Protein AF-A0AAJ6M432-F1 (afdb_monomer_lite)

Secondary structure (DSSP, 8-state):
-----------TT--GGGS--GGGGS--B--S-----GGGEEE-TT--EEE-B-TTSSBTTEETTTTEETTGGG--HHHHHS-TTSHHHHHHHH--

pLDDT: mean 90.23, std 10.64, range [44.78, 97.88]

Sequence (96 aa):
MHDIAVASDFDPTISCDRCAAKCCRLEVMLITDTGVPE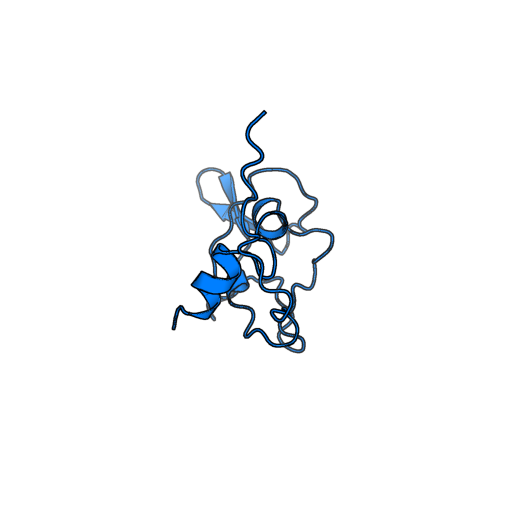RFIEVDEWGSETMSRLDDGWCAALDRRTMSCSIYLNRPLICREFDMGGPDCQEERLRP

Structure (mmCIF, N/CA/C/O backbone):
data_AF-A0AAJ6M432-F1
#
_entry.id   AF-A0AAJ6M432-F1
#
loop_
_atom_site.group_PDB
_atom_site.id
_atom_site.type_symbol
_atom_site.label_atom_id
_atom_site.label_alt_id
_atom_site.label_comp_id
_atom_site.label_asym_id
_atom_site.label_entity_id
_atom_site.label_seq_id
_atom_site.pdbx_PDB_ins_code
_atom_site.Cartn_x
_atom_site.Cartn_y
_atom_site.Cartn_z
_atom_site.occupancy
_atom_site.B_iso_or_equiv
_atom_site.auth_seq_id
_atom_site.auth_comp_id
_atom_site.auth_asym_id
_atom_site.auth_atom_id
_atom_site.pdbx_PDB_model_num
ATOM 1 N N . MET A 1 1 ? 36.280 13.585 -6.309 1.00 47.84 1 MET A N 1
ATOM 2 C CA . MET A 1 1 ? 35.357 13.295 -7.420 1.00 47.84 1 MET A CA 1
ATOM 3 C C . MET A 1 1 ? 35.538 11.830 -7.771 1.00 47.84 1 MET A C 1
ATOM 5 O O . MET A 1 1 ? 36.428 11.497 -8.534 1.00 47.84 1 MET A O 1
ATOM 9 N N . HIS A 1 2 ? 34.795 10.956 -7.098 1.00 44.78 2 HIS A N 1
ATOM 10 C CA . HIS A 1 2 ? 34.613 9.579 -7.540 1.00 44.78 2 HIS A CA 1
ATOM 11 C C . HIS A 1 2 ? 33.111 9.434 -7.736 1.00 44.78 2 HIS A C 1
ATOM 13 O O . HIS A 1 2 ? 32.366 9.395 -6.759 1.00 44.78 2 HIS A O 1
ATOM 19 N N . ASP A 1 3 ? 32.688 9.477 -8.995 1.00 56.12 3 ASP A N 1
ATOM 20 C CA . ASP A 1 3 ? 31.354 9.077 -9.416 1.00 56.12 3 ASP A CA 1
ATOM 21 C C . ASP A 1 3 ? 31.202 7.585 -9.113 1.00 56.12 3 ASP A C 1
ATOM 23 O O . ASP A 1 3 ? 31.714 6.726 -9.831 1.00 56.12 3 ASP A O 1
ATOM 27 N N . ILE A 1 4 ? 30.535 7.275 -8.003 1.00 61.44 4 ILE A N 1
ATOM 28 C CA . ILE A 1 4 ? 29.952 5.956 -7.799 1.00 61.44 4 ILE A CA 1
ATOM 29 C C . ILE A 1 4 ? 28.656 5.985 -8.601 1.00 61.44 4 ILE A C 1
ATOM 31 O O . ILE A 1 4 ? 27.667 6.574 -8.169 1.00 61.44 4 ILE A O 1
ATOM 35 N N . ALA A 1 5 ? 28.671 5.383 -9.788 1.00 61.31 5 ALA A N 1
ATOM 36 C CA . ALA A 1 5 ? 27.437 5.025 -10.463 1.00 61.31 5 ALA A CA 1
ATOM 37 C C . ALA A 1 5 ? 26.723 3.996 -9.575 1.00 61.31 5 ALA A C 1
ATOM 39 O O . ALA A 1 5 ? 27.069 2.815 -9.583 1.00 61.31 5 ALA A O 1
ATOM 40 N N . VAL A 1 6 ? 25.777 4.460 -8.757 1.00 60.84 6 VAL A N 1
ATOM 41 C CA . VAL A 1 6 ? 24.814 3.584 -8.092 1.00 60.84 6 VAL A CA 1
ATOM 42 C C . VAL A 1 6 ? 24.026 2.936 -9.221 1.00 60.84 6 VAL A C 1
ATOM 44 O O . VAL A 1 6 ? 23.284 3.616 -9.932 1.00 60.84 6 VAL A O 1
ATOM 47 N N . ALA A 1 7 ? 24.263 1.646 -9.457 1.00 63.12 7 ALA A N 1
ATOM 48 C CA . ALA A 1 7 ? 23.390 0.871 -10.317 1.00 63.12 7 ALA A CA 1
ATOM 49 C C . ALA A 1 7 ? 21.975 1.031 -9.757 1.00 63.12 7 ALA A C 1
ATOM 51 O O . ALA A 1 7 ? 21.742 0.840 -8.567 1.00 63.12 7 ALA A O 1
ATOM 52 N N . SER A 1 8 ? 21.059 1.500 -10.596 1.00 69.31 8 SER A N 1
ATOM 53 C CA . SER A 1 8 ? 19.675 1.677 -10.194 1.00 69.31 8 SER A CA 1
ATOM 54 C C . SER A 1 8 ? 19.080 0.289 -9.981 1.00 69.31 8 SER A C 1
ATOM 56 O O . SER A 1 8 ? 18.763 -0.379 -10.961 1.00 69.31 8 SER A O 1
ATOM 58 N N . ASP A 1 9 ? 18.896 -0.126 -8.726 1.00 86.19 9 ASP A N 1
ATOM 59 C CA . ASP A 1 9 ? 18.202 -1.367 -8.329 1.00 86.19 9 ASP A CA 1
ATOM 60 C C . ASP A 1 9 ? 16.679 -1.290 -8.587 1.00 86.19 9 ASP A C 1
ATOM 62 O O . ASP A 1 9 ? 15.864 -1.876 -7.881 1.00 86.19 9 ASP A O 1
ATOM 66 N N . PHE A 1 10 ? 16.284 -0.527 -9.605 1.00 92.56 10 PHE A N 1
ATOM 67 C CA . PHE A 1 10 ? 14.915 -0.299 -10.035 1.00 92.56 10 PHE A CA 1
ATOM 68 C C . PHE A 1 10 ? 14.636 -1.138 -11.280 1.00 92.56 10 PHE A C 1
ATOM 70 O O . PHE A 1 10 ? 15.344 -1.021 -12.284 1.00 92.56 10 PHE A O 1
ATOM 77 N N . ASP A 1 11 ? 13.572 -1.933 -11.240 1.00 93.19 11 ASP A N 1
ATOM 78 C CA . ASP A 1 11 ? 13.082 -2.694 -12.383 1.00 93.19 11 ASP A CA 1
ATOM 79 C C . ASP A 1 11 ? 11.893 -1.965 -13.048 1.00 93.19 11 ASP A C 1
ATOM 81 O O . ASP A 1 11 ? 10.772 -2.009 -12.527 1.00 93.19 11 ASP A O 1
ATOM 85 N N . PRO A 1 12 ? 12.084 -1.335 -14.228 1.00 92.81 12 PRO A N 1
ATOM 86 C CA . PRO A 1 12 ? 11.021 -0.620 -14.942 1.00 92.81 12 PRO A CA 1
ATOM 87 C C . PRO A 1 12 ? 9.929 -1.542 -15.500 1.00 92.81 12 PRO A C 1
ATOM 89 O O . PRO A 1 12 ? 8.900 -1.060 -15.977 1.00 92.81 12 PRO A O 1
ATOM 92 N N . THR A 1 13 ? 10.143 -2.859 -15.517 1.00 92.62 13 THR A N 1
ATOM 93 C CA . THR A 1 13 ? 9.156 -3.820 -16.025 1.00 92.62 13 THR A CA 1
ATOM 94 C C . THR A 1 13 ? 8.068 -4.129 -14.997 1.00 92.62 13 THR A C 1
ATOM 96 O O . THR A 1 13 ? 6.983 -4.607 -15.364 1.00 92.62 13 THR A O 1
ATOM 99 N N . ILE A 1 14 ? 8.323 -3.804 -13.725 1.00 92.12 14 ILE A N 1
ATOM 100 C CA . ILE A 1 14 ? 7.386 -3.965 -12.622 1.00 92.12 14 ILE A CA 1
ATOM 101 C C . ILE A 1 14 ? 6.312 -2.881 -12.678 1.00 92.12 14 ILE A C 1
ATOM 103 O O . ILE A 1 14 ? 6.583 -1.687 -12.686 1.00 92.12 14 ILE A O 1
ATOM 107 N N . SER A 1 15 ? 5.057 -3.326 -12.643 1.00 89.06 15 SER A N 1
ATOM 108 C CA . SER A 1 15 ? 3.898 -2.456 -12.489 1.00 89.06 15 SER A CA 1
ATOM 109 C C . SER A 1 15 ? 2.900 -3.054 -11.497 1.00 89.06 15 SER A C 1
ATOM 111 O O . SER A 1 15 ? 2.820 -4.281 -11.310 1.00 89.06 15 SER A O 1
ATOM 113 N N . CYS A 1 16 ? 2.162 -2.180 -10.810 1.00 86.19 16 CYS A N 1
ATOM 114 C CA . CYS A 1 16 ? 1.070 -2.576 -9.921 1.00 86.19 16 CYS A CA 1
ATOM 115 C C . CYS A 1 16 ? -0.109 -3.196 -10.683 1.00 86.19 16 CYS A C 1
ATOM 117 O O . CYS A 1 16 ? -0.780 -4.049 -10.116 1.00 86.19 16 CYS A O 1
ATOM 119 N N . ASP A 1 17 ? -0.299 -2.866 -11.965 1.00 84.94 17 ASP A N 1
ATOM 120 C CA . ASP A 1 17 ? -1.373 -3.419 -12.814 1.00 84.94 17 ASP A CA 1
ATOM 121 C C . ASP A 1 17 ? -1.327 -4.950 -12.980 1.00 84.94 17 ASP A C 1
ATOM 123 O O . ASP A 1 17 ? -2.338 -5.593 -13.256 1.00 84.94 17 ASP A O 1
ATOM 127 N N . ARG A 1 18 ? -0.142 -5.536 -12.802 1.00 86.38 18 ARG A N 1
ATOM 128 C CA . ARG A 1 18 ? 0.161 -6.968 -12.918 1.00 86.38 18 ARG A CA 1
ATOM 129 C C . ARG A 1 18 ? 0.674 -7.541 -11.597 1.00 86.38 18 ARG A C 1
ATOM 131 O O . ARG A 1 18 ? 1.293 -8.602 -11.569 1.00 86.38 18 ARG A O 1
ATOM 138 N N . CYS A 1 19 ? 0.487 -6.817 -10.496 1.00 87.75 19 CYS A N 1
ATOM 139 C CA . CYS A 1 19 ? 0.815 -7.277 -9.156 1.00 87.75 19 CYS A CA 1
ATOM 140 C C . CYS A 1 19 ? -0.431 -7.875 -8.510 1.00 87.75 19 CYS A C 1
ATOM 142 O O . CYS A 1 19 ? -1.503 -7.282 -8.569 1.00 87.75 19 CYS A O 1
ATOM 144 N N . ALA A 1 20 ? -0.286 -8.973 -7.774 1.00 90.50 20 ALA A N 1
ATOM 145 C CA . ALA A 1 20 ? -1.284 -9.364 -6.781 1.00 90.50 20 ALA A CA 1
ATOM 146 C C . ALA A 1 20 ? -1.160 -8.458 -5.539 1.00 90.50 20 ALA A C 1
ATOM 148 O O . ALA A 1 20 ? -0.950 -8.958 -4.442 1.00 90.50 20 ALA A O 1
ATOM 149 N N . ALA A 1 21 ? -1.158 -7.133 -5.749 1.00 93.56 21 ALA A N 1
ATOM 150 C CA . ALA A 1 21 ? -1.045 -6.037 -4.784 1.00 93.56 21 ALA A CA 1
ATOM 151 C C . ALA A 1 21 ? -0.202 -6.317 -3.512 1.00 93.56 21 ALA A C 1
ATOM 153 O O . ALA A 1 21 ? -0.567 -5.908 -2.416 1.00 93.56 21 ALA A O 1
ATOM 154 N N . LYS A 1 22 ? 0.959 -6.973 -3.649 1.00 94.06 22 LYS A N 1
ATOM 155 C CA . LYS A 1 22 ? 1.763 -7.506 -2.532 1.00 94.06 22 LYS A CA 1
ATOM 156 C C . LYS A 1 22 ? 1.998 -6.502 -1.390 1.00 94.06 22 LYS A C 1
ATOM 158 O O . LYS A 1 22 ? 1.748 -6.841 -0.242 1.00 94.06 22 LYS A O 1
ATOM 163 N N . CYS A 1 23 ? 2.328 -5.240 -1.684 1.00 93.31 23 CYS A N 1
ATOM 164 C CA . CYS A 1 23 ? 2.510 -4.208 -0.652 1.00 93.31 23 CYS A CA 1
ATOM 165 C C . CYS A 1 23 ? 1.238 -3.893 0.163 1.00 93.31 23 CYS A C 1
ATOM 167 O O . CYS A 1 23 ? 1.330 -3.516 1.323 1.00 93.31 23 CYS A O 1
ATOM 169 N N . CYS A 1 24 ? 0.038 -4.099 -0.392 1.00 94.75 24 CYS A N 1
ATOM 170 C CA . CYS A 1 24 ? -1.229 -3.932 0.327 1.00 94.75 24 CYS A CA 1
ATOM 171 C C . CYS A 1 24 ? -1.494 -5.057 1.341 1.00 94.75 24 CYS A C 1
ATOM 173 O O . CYS A 1 24 ? -2.532 -5.034 1.995 1.00 94.75 24 CYS A O 1
ATOM 175 N N . ARG A 1 25 ? -0.607 -6.049 1.463 1.00 94.94 25 ARG A N 1
ATOM 176 C CA . ARG A 1 25 ? -0.621 -7.054 2.538 1.00 94.94 25 ARG A CA 1
ATOM 177 C C . ARG A 1 25 ? 0.147 -6.607 3.778 1.00 94.94 25 ARG A C 1
ATOM 179 O O . ARG A 1 25 ? -0.006 -7.219 4.831 1.00 94.94 25 ARG A O 1
ATOM 186 N N . LEU A 1 26 ? 0.993 -5.593 3.634 1.00 95.62 26 LEU A N 1
ATOM 187 C CA . LEU A 1 26 ? 1.860 -5.125 4.700 1.00 95.62 26 LEU A CA 1
ATOM 188 C C . LEU A 1 26 ? 1.066 -4.294 5.703 1.00 95.62 26 LEU A C 1
ATOM 190 O O . LEU A 1 26 ? 0.115 -3.593 5.352 1.00 95.62 26 LEU A O 1
ATOM 194 N N . GLU A 1 27 ? 1.475 -4.381 6.961 1.00 95.56 27 GLU A N 1
ATOM 195 C CA . GLU A 1 27 ? 1.060 -3.428 7.977 1.00 95.56 27 GLU A CA 1
ATOM 196 C C . GLU A 1 27 ? 1.772 -2.096 7.731 1.00 95.56 27 GLU A C 1
ATOM 198 O O . GLU A 1 27 ? 2.973 -2.061 7.457 1.00 95.56 27 GLU A O 1
ATOM 203 N N . VAL A 1 28 ? 1.017 -0.999 7.776 1.00 96.56 28 VAL A N 1
ATOM 204 C CA . VAL A 1 28 ? 1.519 0.331 7.428 1.00 96.56 28 VAL A CA 1
ATOM 205 C C . VAL A 1 28 ? 1.123 1.308 8.518 1.00 96.56 28 VAL A C 1
ATOM 207 O O . VAL A 1 28 ? -0.060 1.590 8.693 1.00 96.56 28 VAL A O 1
ATOM 210 N N . MET A 1 29 ? 2.117 1.854 9.211 1.00 96.19 29 MET A N 1
ATOM 211 C CA . MET A 1 29 ? 1.918 2.913 10.197 1.00 96.19 29 MET A CA 1
ATOM 212 C C . MET A 1 29 ? 1.663 4.264 9.521 1.00 96.19 29 MET A C 1
ATOM 214 O O . MET A 1 29 ? 2.281 4.605 8.506 1.00 96.19 29 MET A O 1
ATOM 218 N N . LEU A 1 30 ? 0.784 5.066 10.113 1.00 96.12 30 LEU A N 1
ATOM 219 C CA . LEU A 1 30 ? 0.522 6.440 9.698 1.00 96.12 30 LEU A CA 1
ATOM 220 C C . LEU A 1 30 ? 1.382 7.386 10.538 1.00 96.12 30 LEU A C 1
ATOM 222 O O . LEU A 1 30 ? 0.993 7.864 11.593 1.00 96.12 30 LEU A O 1
ATOM 226 N N . ILE A 1 31 ? 2.603 7.628 10.065 1.00 92.50 31 ILE A N 1
ATOM 227 C CA . ILE A 1 31 ? 3.607 8.420 10.799 1.00 92.50 31 ILE A CA 1
ATOM 228 C C . ILE A 1 31 ? 3.491 9.937 10.581 1.00 92.50 31 ILE A C 1
ATOM 230 O O . ILE A 1 31 ? 4.157 10.717 11.256 1.00 92.50 31 ILE A O 1
ATOM 234 N N . THR A 1 32 ? 2.688 10.366 9.605 1.00 87.38 32 THR A N 1
ATOM 235 C CA . THR A 1 32 ? 2.437 11.777 9.274 1.00 87.38 32 THR A CA 1
ATOM 236 C C . THR A 1 32 ? 1.009 11.944 8.765 1.00 87.38 32 THR A C 1
ATOM 238 O O . THR A 1 32 ? 0.437 11.001 8.210 1.00 87.38 32 THR A O 1
ATOM 241 N N . ASP A 1 33 ? 0.456 13.153 8.886 1.00 81.50 33 ASP A N 1
ATOM 242 C CA . ASP A 1 33 ? -0.800 13.479 8.214 1.00 81.50 33 ASP A CA 1
ATOM 243 C C . ASP A 1 33 ? -0.557 13.593 6.705 1.00 81.50 33 ASP A C 1
ATOM 245 O O . ASP A 1 33 ? 0.201 14.430 6.208 1.00 81.50 33 ASP A O 1
ATOM 249 N N . THR A 1 34 ? -1.183 12.682 5.973 1.00 78.50 34 THR A N 1
ATOM 250 C CA . THR A 1 34 ? -1.071 12.560 4.518 1.00 78.50 34 THR A CA 1
ATOM 251 C C . THR A 1 34 ? -2.423 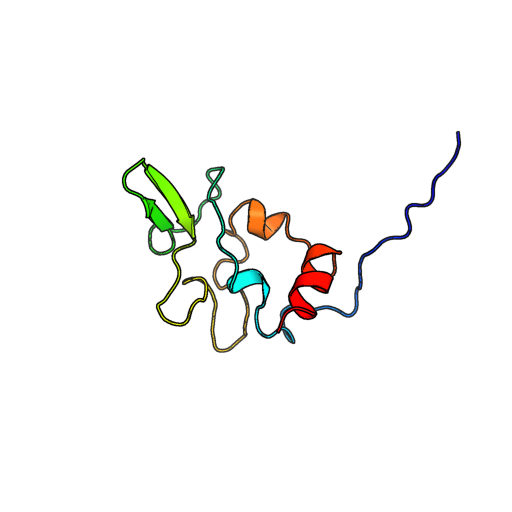12.701 3.825 1.00 78.50 34 THR A C 1
ATOM 253 O O . THR A 1 34 ? -2.496 12.595 2.600 1.00 78.50 34 THR A O 1
ATOM 256 N N . GLY A 1 35 ? -3.492 12.957 4.588 1.00 88.00 35 GLY A N 1
ATOM 257 C CA . GLY A 1 35 ? -4.858 13.001 4.076 1.00 88.00 35 GLY A CA 1
ATOM 258 C C . GLY A 1 35 ? -5.456 11.625 3.765 1.00 88.00 35 GLY A C 1
ATOM 259 O O . GLY A 1 35 ? -6.333 11.534 2.897 1.00 88.00 35 GLY A O 1
ATOM 260 N N . VAL A 1 36 ? -4.990 10.558 4.429 1.00 96.31 36 VAL A N 1
ATOM 261 C CA . VAL A 1 36 ? -5.654 9.244 4.396 1.00 96.31 36 VAL A CA 1
ATOM 262 C C . VAL A 1 36 ? -7.072 9.412 4.958 1.00 96.31 36 VAL A C 1
ATOM 264 O O . VAL A 1 36 ? -7.231 9.940 6.054 1.00 96.31 36 VAL A O 1
ATOM 267 N N . PRO A 1 37 ? -8.129 8.994 4.238 1.00 95.56 37 PRO A N 1
ATOM 268 C CA . PRO A 1 37 ? -9.486 9.084 4.767 1.00 95.56 37 PRO A CA 1
ATOM 269 C C . PRO A 1 37 ? -9.675 8.238 6.033 1.00 95.56 37 PRO A C 1
ATOM 271 O O . PRO A 1 37 ? -9.350 7.054 6.009 1.00 95.56 37 PRO A O 1
ATOM 274 N N . GLU A 1 38 ? -10.308 8.802 7.068 1.00 95.00 38 GLU A N 1
ATOM 275 C CA . GLU A 1 38 ? -10.510 8.170 8.392 1.00 95.00 38 GLU A CA 1
ATOM 276 C C . GLU A 1 38 ? -11.061 6.738 8.329 1.00 95.00 38 GLU A C 1
ATOM 278 O O . GLU A 1 38 ? -10.635 5.869 9.075 1.00 95.00 38 GLU A O 1
ATOM 283 N N . ARG A 1 39 ? -11.954 6.443 7.374 1.00 95.81 39 ARG A N 1
ATOM 284 C CA . ARG A 1 39 ? -12.515 5.090 7.170 1.00 95.81 39 ARG A CA 1
ATOM 285 C C . ARG A 1 39 ? -11.481 4.004 6.828 1.00 95.81 39 ARG A C 1
ATOM 287 O O . ARG A 1 39 ? -11.842 2.835 6.764 1.00 95.81 39 ARG A O 1
ATOM 294 N N . PHE A 1 40 ? -10.254 4.389 6.485 1.00 97.62 40 PHE A N 1
ATOM 295 C CA . PHE A 1 40 ? -9.144 3.486 6.187 1.00 97.62 40 PHE A CA 1
ATOM 296 C C . PHE A 1 40 ? -8.091 3.465 7.298 1.00 97.62 40 PHE A C 1
ATOM 298 O O . PHE A 1 40 ? -7.040 2.856 7.103 1.00 97.62 40 PHE A O 1
ATOM 305 N N . ILE A 1 41 ? -8.358 4.120 8.426 1.00 96.88 41 ILE A N 1
ATOM 306 C CA . ILE A 1 41 ? -7.454 4.226 9.566 1.00 96.88 41 ILE A CA 1
ATOM 307 C C . ILE A 1 41 ? -7.963 3.321 10.684 1.00 96.88 41 ILE A C 1
ATOM 309 O O . ILE A 1 41 ? -9.154 3.301 10.994 1.00 96.88 41 ILE A O 1
ATOM 313 N N . GLU A 1 42 ? -7.049 2.569 11.276 1.00 97.06 42 GLU A N 1
ATOM 314 C CA . GLU A 1 42 ? -7.261 1.823 12.509 1.00 97.06 42 GLU A CA 1
ATOM 315 C C . GLU A 1 42 ? -6.398 2.441 13.609 1.00 97.06 42 GLU A C 1
ATOM 317 O O . GLU A 1 42 ? -5.237 2.774 13.368 1.00 97.06 42 GLU A O 1
ATOM 322 N N . VAL A 1 43 ? -6.985 2.627 14.793 1.00 96.56 43 VAL A N 1
ATOM 323 C CA . VAL A 1 43 ? -6.328 3.251 15.946 1.00 96.56 43 VAL A CA 1
ATOM 324 C C . VAL A 1 43 ? -6.295 2.248 17.090 1.00 96.56 43 VAL A C 1
ATOM 326 O O . VAL A 1 43 ? -7.340 1.712 17.465 1.00 96.56 43 VAL A O 1
ATOM 329 N N . ASP A 1 44 ? -5.107 1.988 17.629 1.00 95.38 44 ASP A N 1
ATOM 330 C CA . ASP A 1 44 ? -4.938 1.088 18.770 1.00 95.38 44 ASP A CA 1
ATOM 331 C C . ASP A 1 44 ? -5.287 1.757 20.118 1.00 95.38 44 ASP A C 1
ATOM 333 O O . ASP A 1 44 ? -5.652 2.933 20.195 1.00 95.38 44 ASP A O 1
ATOM 337 N N . GLU A 1 45 ? -5.177 1.002 21.215 1.00 97.31 45 GLU A N 1
ATOM 338 C CA . GLU A 1 45 ? -5.478 1.498 22.567 1.00 97.31 45 GLU A CA 1
ATOM 339 C C . GLU A 1 45 ? -4.530 2.608 23.058 1.00 97.31 45 GLU A C 1
ATOM 341 O O . GLU A 1 45 ? -4.855 3.328 24.006 1.00 97.31 45 GLU A O 1
ATOM 346 N N . TRP A 1 46 ? -3.371 2.764 22.415 1.00 96.00 46 TRP A N 1
ATOM 347 C CA . TRP A 1 46 ? -2.368 3.782 22.723 1.00 96.00 46 TRP A CA 1
ATOM 348 C C . TRP A 1 46 ? -2.453 4.997 21.790 1.00 96.00 46 TRP A C 1
ATOM 350 O O . TRP A 1 46 ? -1.707 5.960 21.980 1.00 96.00 46 TRP A O 1
ATOM 360 N N . GLY A 1 47 ? -3.380 4.989 20.828 1.00 94.38 47 GLY A N 1
ATOM 361 C CA . GLY A 1 47 ? -3.566 6.063 19.857 1.00 94.38 47 GLY A CA 1
ATOM 362 C C . GLY A 1 47 ? -2.655 5.967 18.633 1.00 94.38 47 GLY A C 1
ATOM 363 O O . GLY A 1 47 ? -2.559 6.946 17.894 1.00 94.38 47 GLY A O 1
ATOM 364 N N . SER A 1 48 ? -1.973 4.840 18.408 1.00 95.06 48 SER A N 1
ATOM 365 C CA . SER A 1 48 ? -1.174 4.642 17.194 1.00 95.06 48 SER A CA 1
ATOM 366 C C . SER A 1 48 ? -2.092 4.377 16.009 1.00 95.06 48 SER A C 1
ATOM 368 O O . SER A 1 48 ? -2.981 3.529 16.079 1.00 95.06 48 SER A O 1
ATOM 370 N N . GLU A 1 49 ? -1.848 5.076 14.905 1.00 97.44 49 GLU A N 1
ATOM 371 C CA . GLU A 1 49 ? -2.643 4.953 13.689 1.00 97.44 49 GLU A CA 1
ATOM 372 C C . GLU A 1 49 ? -1.955 4.057 12.651 1.00 97.44 49 GLU A C 1
ATOM 374 O O . GLU A 1 49 ? -0.766 4.204 12.343 1.00 97.44 49 GLU A O 1
ATOM 379 N N . THR A 1 50 ? -2.722 3.149 12.054 1.00 97.19 50 THR A N 1
ATOM 380 C CA . THR A 1 50 ? -2.281 2.269 10.966 1.00 97.19 50 THR A CA 1
ATOM 381 C C . THR A 1 50 ? -3.304 2.244 9.834 1.00 97.19 50 THR A C 1
ATOM 383 O O . THR A 1 50 ? -4.465 2.622 10.000 1.00 97.19 50 THR A O 1
ATOM 386 N N . MET A 1 51 ? -2.888 1.805 8.645 1.00 97.88 51 MET A N 1
ATOM 387 C CA . MET A 1 51 ? -3.841 1.454 7.594 1.00 97.88 51 MET A CA 1
ATOM 388 C C . MET A 1 51 ? -4.670 0.248 8.039 1.00 97.88 51 MET A C 1
ATOM 390 O O . MET A 1 51 ? -4.124 -0.842 8.218 1.00 97.88 51 MET A O 1
ATOM 394 N N . SER A 1 52 ? -5.989 0.421 8.106 1.00 97.69 52 SER A N 1
ATOM 395 C CA . SER A 1 52 ? -6.925 -0.653 8.431 1.00 97.69 52 SER A CA 1
ATOM 396 C C . SER A 1 52 ? -6.791 -1.822 7.452 1.00 97.69 52 SER A C 1
ATOM 398 O O . SER A 1 52 ? -6.672 -1.639 6.227 1.00 97.69 52 SER A O 1
ATOM 400 N N . ARG A 1 53 ? -6.833 -3.041 7.995 1.00 97.12 53 ARG A N 1
ATOM 401 C CA . ARG A 1 53 ? -6.808 -4.294 7.237 1.00 97.12 53 ARG A CA 1
ATOM 402 C C . ARG A 1 53 ? -8.131 -5.034 7.376 1.00 97.12 53 ARG A C 1
ATOM 404 O O . ARG A 1 53 ? -8.703 -5.126 8.451 1.00 97.12 53 ARG A O 1
ATOM 411 N N . LEU A 1 54 ? -8.594 -5.589 6.262 1.00 96.44 54 LEU A N 1
ATOM 412 C CA . LEU A 1 54 ? -9.763 -6.462 6.232 1.00 96.44 54 LEU A CA 1
ATOM 413 C C . LEU A 1 54 ? -9.390 -7.874 6.704 1.00 96.44 54 LEU A C 1
ATOM 415 O O . LEU A 1 54 ? -8.216 -8.253 6.685 1.00 96.44 54 LEU A O 1
ATOM 419 N N . ASP A 1 55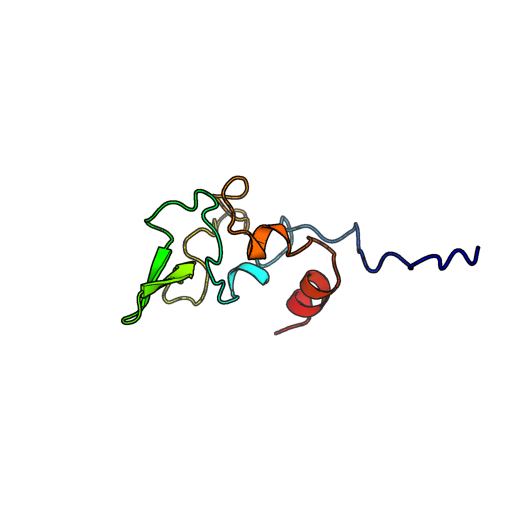 ? -10.402 -8.678 7.034 1.00 96.56 55 ASP A N 1
ATOM 420 C CA . ASP A 1 55 ? -10.249 -10.062 7.517 1.00 96.56 55 ASP A CA 1
ATOM 421 C C . ASP A 1 55 ? -9.460 -10.966 6.560 1.00 96.56 55 ASP A C 1
ATOM 423 O O . ASP A 1 55 ? -8.833 -11.942 6.969 1.00 96.56 55 ASP A O 1
ATOM 427 N N . ASP A 1 56 ? -9.464 -10.638 5.267 1.00 94.69 56 ASP A N 1
ATOM 428 C CA . ASP A 1 56 ? -8.709 -11.369 4.255 1.00 94.69 56 ASP A CA 1
ATOM 429 C C . ASP A 1 56 ? -7.218 -11.003 4.231 1.00 94.69 56 ASP A C 1
ATOM 431 O O . ASP A 1 56 ? -6.472 -11.580 3.439 1.00 94.69 56 ASP A O 1
ATOM 435 N N . GLY A 1 57 ? -6.770 -10.088 5.097 1.00 94.62 57 GLY A N 1
ATOM 436 C CA . GLY A 1 57 ? -5.377 -9.707 5.315 1.00 94.62 57 GLY A CA 1
ATOM 437 C C . GLY A 1 57 ? -4.858 -8.624 4.373 1.00 94.62 57 GLY A C 1
ATOM 438 O O . GLY A 1 57 ? -3.649 -8.504 4.203 1.00 94.62 57 GLY A O 1
ATOM 439 N N . TRP A 1 58 ? -5.732 -7.877 3.711 1.00 96.94 58 TRP A N 1
ATOM 440 C CA . TRP A 1 58 ? -5.344 -6.779 2.827 1.00 96.94 58 TRP A CA 1
ATOM 441 C C . TRP A 1 58 ? -5.767 -5.429 3.391 1.00 96.94 58 TRP A C 1
ATOM 443 O O . TRP A 1 58 ? -6.806 -5.310 4.036 1.00 96.94 58 TRP A O 1
ATOM 453 N N . CYS A 1 59 ? -5.017 -4.392 3.040 1.00 97.50 59 CYS A N 1
ATOM 454 C CA . CYS A 1 59 ? -5.375 -3.000 3.253 1.00 97.50 59 CYS A CA 1
ATOM 455 C C . CYS A 1 59 ? -6.792 -2.706 2.725 1.00 97.50 59 CYS A C 1
ATOM 457 O O . CYS A 1 59 ? -7.135 -3.047 1.584 1.00 97.50 59 CYS A O 1
ATOM 459 N N . ALA A 1 60 ? -7.597 -2.023 3.539 1.00 97.81 60 ALA A N 1
ATOM 460 C CA . ALA A 1 60 ? -8.981 -1.664 3.234 1.00 97.81 60 ALA A CA 1
ATOM 461 C C . ALA A 1 60 ? -9.124 -0.747 2.005 1.00 97.81 60 ALA A C 1
ATOM 463 O O . ALA A 1 60 ? -10.182 -0.703 1.381 1.00 97.81 60 ALA A O 1
ATOM 464 N N . ALA A 1 61 ? -8.056 -0.043 1.616 1.00 97.38 61 ALA A N 1
ATOM 465 C CA . ALA A 1 61 ? -8.058 0.849 0.460 1.00 97.38 61 ALA A CA 1
ATOM 466 C C . ALA A 1 61 ? -7.716 0.159 -0.878 1.00 97.38 61 ALA A C 1
ATOM 468 O O . ALA A 1 61 ? -7.680 0.828 -1.917 1.00 97.38 61 ALA A O 1
ATOM 469 N N . LEU A 1 62 ? -7.439 -1.149 -0.895 1.00 96.69 62 LEU A N 1
ATOM 470 C CA . LEU A 1 62 ? -7.147 -1.879 -2.130 1.00 96.69 62 LEU A CA 1
ATOM 471 C C . LEU A 1 62 ? -8.417 -2.123 -2.961 1.00 96.69 62 LEU A C 1
ATOM 473 O O . LEU A 1 62 ? -9.335 -2.813 -2.516 1.00 96.69 62 LEU A O 1
ATOM 477 N N . ASP A 1 63 ? -8.419 -1.665 -4.214 1.00 94.75 63 ASP A N 1
ATOM 478 C CA . ASP A 1 63 ? -9.426 -2.059 -5.199 1.00 94.75 63 ASP A CA 1
ATOM 479 C C . ASP A 1 63 ? -9.140 -3.478 -5.717 1.00 94.75 63 ASP A C 1
ATOM 481 O O . ASP A 1 63 ? -8.159 -3.729 -6.418 1.00 94.75 63 ASP A O 1
ATOM 485 N N . ARG A 1 64 ? -10.034 -4.419 -5.391 1.00 92.19 64 ARG A N 1
ATOM 486 C CA . ARG A 1 64 ? -9.933 -5.839 -5.771 1.00 92.19 64 ARG A CA 1
ATOM 487 C C . ARG A 1 64 ? -10.107 -6.099 -7.267 1.00 92.19 64 ARG A C 1
ATOM 489 O O . ARG A 1 64 ? -9.756 -7.180 -7.729 1.00 92.19 64 ARG A O 1
ATOM 496 N N . ARG A 1 65 ? -10.657 -5.153 -8.032 1.00 92.00 65 ARG A N 1
ATOM 497 C CA . ARG A 1 65 ? -10.842 -5.313 -9.483 1.00 92.00 65 ARG A CA 1
ATOM 498 C C . ARG A 1 65 ? -9.562 -5.012 -10.246 1.00 92.00 65 ARG A C 1
ATOM 500 O O . ARG A 1 65 ? -9.263 -5.691 -11.220 1.00 92.00 65 ARG A O 1
ATOM 507 N N . THR A 1 66 ? -8.841 -3.984 -9.813 1.00 91.19 66 THR A N 1
ATOM 508 C CA . THR A 1 66 ? -7.632 -3.479 -10.479 1.00 91.19 66 THR A CA 1
ATOM 509 C C . THR A 1 66 ? -6.343 -3.887 -9.772 1.00 91.19 66 THR A C 1
ATOM 511 O O . THR A 1 66 ? -5.260 -3.638 -10.295 1.00 91.19 66 THR A O 1
ATOM 514 N N . MET A 1 67 ? -6.447 -4.479 -8.578 1.00 92.25 67 MET A N 1
ATOM 515 C CA . MET A 1 67 ? -5.323 -4.766 -7.684 1.00 92.25 67 MET A CA 1
ATOM 516 C C . MET A 1 67 ? -4.425 -3.537 -7.466 1.00 92.25 67 MET A C 1
ATOM 518 O O . MET A 1 67 ? -3.202 -3.630 -7.395 1.00 92.25 67 MET A O 1
ATOM 522 N N . SER A 1 68 ? -5.044 -2.360 -7.375 1.00 90.44 68 SER A N 1
ATOM 523 C CA . SER A 1 68 ? -4.368 -1.075 -7.204 1.00 90.44 68 SER A CA 1
ATOM 524 C C . SER A 1 68 ? -4.965 -0.300 -6.031 1.00 90.44 68 SER A C 1
ATOM 526 O O . SER A 1 68 ? -6.125 -0.479 -5.657 1.00 90.44 68 SER A O 1
ATOM 528 N N . CYS A 1 69 ? -4.167 0.570 -5.413 1.00 92.31 69 CYS A N 1
ATOM 529 C CA . CYS A 1 69 ? -4.640 1.389 -4.301 1.00 92.31 69 CYS A CA 1
ATOM 530 C C . CYS A 1 69 ? -5.684 2.407 -4.793 1.00 92.31 69 CYS A C 1
ATOM 532 O O . C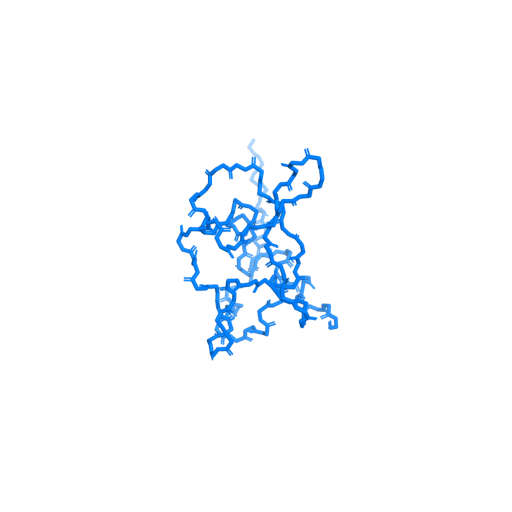YS A 1 69 ? -5.377 3.247 -5.639 1.00 92.31 69 CYS A O 1
ATOM 534 N N . SER A 1 70 ? -6.898 2.370 -4.236 1.00 94.44 70 SER A N 1
ATOM 535 C CA . SER A 1 70 ? -7.988 3.292 -4.603 1.00 94.44 70 SER A CA 1
ATOM 536 C C . SER A 1 70 ? -7.761 4.732 -4.125 1.00 94.44 70 SER A C 1
ATOM 538 O O . SER A 1 70 ? -8.407 5.655 -4.615 1.00 94.44 70 SER A O 1
ATOM 540 N N . ILE A 1 71 ? -6.818 4.933 -3.199 1.00 94.56 71 ILE A N 1
ATOM 541 C CA . ILE A 1 71 ? -6.423 6.240 -2.657 1.00 94.56 71 ILE A CA 1
ATOM 542 C C . ILE A 1 71 ? -5.010 6.640 -3.089 1.00 94.56 71 ILE A C 1
ATOM 544 O O . ILE A 1 71 ? -4.294 7.271 -2.326 1.00 94.56 71 ILE A O 1
ATOM 548 N N . TYR A 1 72 ? -4.576 6.274 -4.300 1.00 89.25 72 TYR A N 1
ATOM 549 C CA . TYR A 1 72 ? -3.178 6.413 -4.741 1.00 89.25 72 TYR A CA 1
ATOM 550 C C . TYR A 1 72 ? -2.550 7.803 -4.484 1.00 89.25 72 TYR A C 1
ATOM 552 O O . TYR A 1 72 ? -1.376 7.883 -4.113 1.00 89.25 72 TYR A O 1
ATOM 560 N N . LEU A 1 73 ? -3.334 8.877 -4.646 1.00 89.19 73 LEU A N 1
ATOM 561 C CA . LEU A 1 73 ? -2.918 10.270 -4.412 1.00 89.19 73 LEU A CA 1
ATOM 562 C C . LEU A 1 73 ? -2.849 10.656 -2.923 1.00 89.19 73 LEU A C 1
ATOM 564 O O . LEU A 1 73 ? -2.083 11.541 -2.561 1.00 89.19 73 LEU A O 1
ATOM 568 N N . ASN A 1 74 ? -3.598 9.957 -2.073 1.00 93.75 74 ASN A N 1
ATOM 569 C CA . ASN A 1 74 ? -3.704 10.169 -0.627 1.00 93.75 74 ASN A CA 1
ATOM 570 C C . ASN A 1 74 ? -3.062 9.009 0.152 1.00 93.75 74 ASN A C 1
ATOM 572 O O . ASN A 1 74 ? -3.467 8.695 1.270 1.00 93.75 74 ASN A O 1
ATOM 576 N N . ARG A 1 75 ? -2.109 8.300 -0.464 1.00 93.75 75 ARG A N 1
ATOM 577 C CA . ARG A 1 75 ? -1.414 7.192 0.191 1.00 93.75 75 ARG A CA 1
ATOM 578 C C . ARG A 1 75 ? -0.628 7.701 1.404 1.00 93.75 75 ARG A C 1
ATOM 580 O O . ARG A 1 75 ? -0.033 8.784 1.327 1.00 93.75 75 ARG A O 1
ATOM 587 N N . PRO A 1 76 ? -0.535 6.887 2.471 1.00 95.44 76 PRO A N 1
ATOM 588 C CA . PRO A 1 76 ? 0.338 7.209 3.589 1.00 95.44 76 PRO A CA 1
ATOM 589 C C . PRO A 1 76 ? 1.786 7.346 3.128 1.00 95.44 76 PRO A C 1
ATOM 591 O O . PRO A 1 76 ? 2.160 6.824 2.074 1.00 95.44 76 PRO A O 1
ATOM 594 N N . LEU A 1 77 ? 2.598 8.059 3.912 1.00 94.25 77 LEU A N 1
ATOM 595 C CA . LEU A 1 77 ? 3.986 8.378 3.560 1.00 94.25 77 LEU A CA 1
ATOM 596 C C . LEU A 1 77 ? 4.779 7.110 3.223 1.00 94.25 77 LEU A C 1
ATOM 598 O O . LEU A 1 77 ? 5.341 7.024 2.138 1.00 94.25 77 LEU A O 1
ATOM 602 N N . ILE A 1 78 ? 4.676 6.087 4.072 1.00 94.94 78 ILE A N 1
ATOM 603 C CA . ILE A 1 78 ? 5.322 4.784 3.868 1.00 94.94 78 ILE A CA 1
ATOM 604 C C . ILE A 1 78 ? 4.933 4.164 2.514 1.00 94.94 78 ILE A C 1
ATOM 606 O O . ILE A 1 78 ? 5.792 3.726 1.761 1.00 94.94 78 ILE A O 1
ATOM 610 N N . CYS A 1 79 ? 3.650 4.178 2.135 1.00 94.19 79 CYS A N 1
ATOM 611 C CA . CYS A 1 79 ? 3.214 3.650 0.835 1.00 94.19 79 CYS A CA 1
ATOM 612 C C . CYS A 1 79 ? 3.645 4.510 -0.365 1.00 94.19 79 CYS A C 1
ATOM 614 O O . CYS A 1 79 ? 3.561 4.031 -1.499 1.00 94.19 79 CYS A O 1
ATOM 616 N N . ARG A 1 80 ? 3.993 5.786 -0.157 1.00 91.06 80 ARG A N 1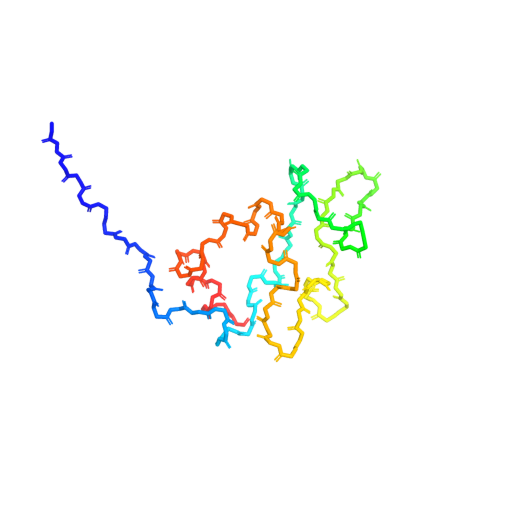
ATOM 617 C CA . ARG A 1 80 ? 4.529 6.671 -1.203 1.00 91.06 80 ARG A CA 1
ATOM 618 C C . ARG A 1 80 ? 6.025 6.465 -1.399 1.00 91.06 80 ARG A C 1
ATOM 620 O O . ARG A 1 80 ? 6.458 6.504 -2.541 1.00 91.06 80 ARG A O 1
ATOM 627 N N . GLU A 1 81 ? 6.756 6.234 -0.314 1.00 91.62 81 GLU A N 1
ATOM 628 C CA . GLU A 1 81 ? 8.193 5.927 -0.316 1.00 91.62 81 GLU A CA 1
ATOM 629 C C . GLU A 1 81 ? 8.485 4.478 -0.721 1.00 91.62 81 GLU A C 1
ATOM 631 O O . GLU A 1 81 ? 9.590 4.163 -1.148 1.00 91.62 81 GLU A O 1
ATOM 636 N N . PHE A 1 82 ? 7.487 3.593 -0.640 1.00 93.00 82 PHE A N 1
ATOM 637 C CA . PHE A 1 82 ? 7.566 2.255 -1.212 1.00 93.00 82 PHE A CA 1
ATOM 638 C C . PHE A 1 82 ? 7.561 2.331 -2.749 1.00 93.00 82 PHE A C 1
ATOM 640 O O . PHE A 1 82 ? 6.507 2.280 -3.401 1.00 93.00 82 PHE A O 1
ATOM 647 N N . ASP A 1 83 ? 8.753 2.473 -3.324 1.00 90.88 83 ASP A N 1
ATOM 648 C CA . ASP A 1 83 ? 8.960 2.657 -4.757 1.00 90.88 83 ASP A CA 1
ATOM 649 C C . ASP A 1 83 ? 8.536 1.421 -5.556 1.00 90.88 83 ASP A C 1
ATOM 651 O O . ASP A 1 83 ? 9.046 0.309 -5.391 1.00 90.88 83 ASP A O 1
ATOM 655 N N . MET A 1 84 ? 7.602 1.621 -6.487 1.00 91.12 84 MET A N 1
ATOM 656 C CA . MET A 1 84 ? 7.227 0.592 -7.456 1.00 91.12 84 MET A CA 1
ATOM 657 C C . MET A 1 84 ? 8.460 0.190 -8.262 1.00 91.12 84 MET A C 1
ATOM 659 O O . MET A 1 84 ? 9.080 1.043 -8.874 1.00 91.12 84 MET A O 1
ATOM 663 N N . GLY A 1 85 ? 8.801 -1.096 -8.284 1.00 92.69 85 GLY A N 1
ATOM 664 C CA . GLY A 1 85 ? 9.996 -1.573 -8.981 1.00 92.69 85 GLY A CA 1
ATOM 665 C C . GLY A 1 85 ? 11.303 -1.357 -8.216 1.00 92.69 85 GLY A C 1
ATOM 666 O O . GLY A 1 85 ? 12.321 -1.871 -8.662 1.00 92.69 85 GLY A O 1
ATOM 667 N N . GLY A 1 86 ? 11.293 -0.682 -7.063 1.00 94.31 86 GLY A N 1
ATOM 668 C CA . GLY A 1 86 ? 12.450 -0.608 -6.171 1.00 94.31 86 GLY A CA 1
ATOM 669 C C . GLY A 1 86 ? 12.749 -1.938 -5.458 1.00 94.31 86 GLY A C 1
ATOM 670 O O . GLY A 1 86 ? 11.961 -2.886 -5.574 1.00 94.31 86 GLY A O 1
ATOM 671 N N . PRO A 1 87 ? 13.856 -2.014 -4.696 1.00 94.56 87 PRO A N 1
ATOM 672 C CA . PRO A 1 87 ? 14.301 -3.234 -4.016 1.00 94.56 87 PRO A CA 1
ATOM 673 C C . PRO A 1 87 ? 13.222 -3.882 -3.142 1.00 94.56 87 PRO A C 1
ATOM 675 O O . PRO A 1 87 ? 12.941 -5.067 -3.303 1.00 94.56 87 PRO A O 1
ATOM 678 N N . ASP A 1 88 ? 12.537 -3.098 -2.305 1.00 93.38 88 ASP A N 1
ATOM 679 C CA . ASP A 1 88 ? 11.486 -3.617 -1.420 1.00 93.38 88 ASP A CA 1
ATOM 680 C C . ASP A 1 88 ? 10.288 -4.150 -2.220 1.00 93.38 88 ASP A C 1
ATOM 682 O O . ASP A 1 88 ? 9.716 -5.192 -1.904 1.00 93.38 88 ASP A O 1
ATOM 686 N N . CYS A 1 89 ? 9.920 -3.481 -3.320 1.00 94.12 89 CYS A N 1
ATOM 687 C CA . CYS A 1 89 ? 8.862 -3.961 -4.208 1.00 94.12 89 CYS A CA 1
ATOM 688 C C . CYS A 1 89 ? 9.238 -5.286 -4.874 1.00 94.12 89 CYS A C 1
ATOM 690 O O . CYS A 1 89 ? 8.380 -6.159 -5.025 1.00 94.12 89 CYS A O 1
ATOM 692 N N . GLN A 1 90 ? 10.500 -5.441 -5.272 1.00 94.56 90 GLN A N 1
ATOM 693 C CA . GLN A 1 90 ? 11.016 -6.686 -5.831 1.00 94.56 90 GLN A CA 1
ATOM 694 C C . GLN A 1 90 ? 11.028 -7.800 -4.780 1.00 94.56 90 GLN A C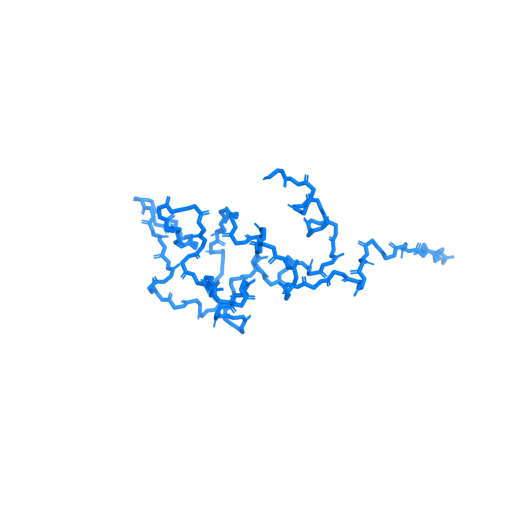 1
ATOM 696 O O . GLN A 1 90 ? 10.521 -8.887 -5.057 1.00 94.56 90 GLN A O 1
ATOM 701 N N . GLU A 1 91 ? 11.518 -7.528 -3.569 1.00 94.75 91 GLU A N 1
ATOM 702 C CA . GLU A 1 91 ? 11.549 -8.501 -2.473 1.00 94.75 91 GLU A CA 1
ATOM 703 C C . GLU A 1 91 ? 10.138 -8.992 -2.124 1.00 94.75 91 GLU A C 1
ATOM 705 O O . GLU A 1 91 ? 9.884 -10.198 -2.093 1.00 94.75 91 GLU A O 1
ATOM 710 N N . GLU A 1 92 ? 9.183 -8.077 -1.950 1.00 94.38 92 GLU A N 1
ATOM 711 C CA . GLU A 1 92 ? 7.796 -8.423 -1.623 1.00 94.38 92 GLU A CA 1
ATOM 712 C C . GLU A 1 92 ? 7.108 -9.255 -2.712 1.00 94.38 92 GLU A C 1
ATOM 714 O O . GLU A 1 92 ? 6.202 -10.042 -2.430 1.00 94.38 92 GLU A O 1
ATOM 719 N N . ARG A 1 93 ? 7.539 -9.139 -3.973 1.00 92.19 93 ARG A N 1
ATOM 720 C CA . ARG A 1 93 ? 7.034 -9.992 -5.060 1.00 92.19 93 ARG A CA 1
ATOM 721 C C . ARG A 1 93 ? 7.564 -11.421 -5.000 1.00 92.19 93 ARG A C 1
ATOM 723 O O . ARG A 1 93 ? 6.900 -12.307 -5.537 1.00 92.19 93 ARG A O 1
ATOM 730 N N . LEU A 1 94 ? 8.712 -11.647 -4.364 1.00 92.12 94 LEU A N 1
ATOM 731 C CA . LEU A 1 94 ? 9.299 -12.976 -4.167 1.00 92.12 94 LEU A CA 1
ATOM 732 C C . LEU A 1 94 ? 8.717 -13.700 -2.947 1.00 92.12 94 LEU A C 1
ATOM 734 O O . LEU A 1 94 ? 8.843 -14.922 -2.847 1.00 92.12 94 LEU A O 1
ATOM 738 N N . ARG A 1 95 ? 8.072 -12.973 -2.027 1.00 88.00 95 ARG A N 1
ATOM 739 C CA . ARG A 1 95 ? 7.415 -13.570 -0.860 1.00 88.00 95 ARG A CA 1
ATOM 740 C C . ARG A 1 95 ? 6.174 -14.378 -1.286 1.00 88.00 95 ARG A C 1
ATOM 742 O O . ARG A 1 95 ? 5.439 -13.922 -2.172 1.00 88.00 95 ARG A O 1
ATOM 749 N N . PRO A 1 96 ? 5.942 -15.566 -0.689 1.00 78.06 96 PRO A N 1
ATOM 750 C CA . PRO A 1 96 ? 4.842 -16.464 -1.055 1.00 78.06 96 PRO A CA 1
ATOM 751 C C . PRO A 1 96 ? 3.462 -15.789 -0.982 1.00 78.06 96 PRO A C 1
ATOM 753 O O . PRO A 1 96 ? 3.213 -14.985 -0.059 1.00 78.06 96 PRO A O 1
#

Foldseek 3Di:
DDPPPPDQLFDPVFDLQPDLLLVQLDKAWQPDQQPDPPVQWDADPVGTIIGDADPVRGGPQQDPVRSDGVPVNSDGPVVVVPDGRHPVNVVSRPDD

InterPro domains:
  IPR005358 Putative zinc- or iron-chelating domain containing protein [PF03692] (16-84)

Radius of gyration: 15.18 Å; chains: 1; bounding box: 48×30×39 Å

Organism: NCBI:txid1605838